Protein AF-A0A950K4Q5-F1 (afdb_monomer_lite)

Secondary structure (DSSP, 8-state):
-TTSTTTT-SS-HHHHHHHHHHHHHHHHHHHHHHTTSS-S--HHHHHHHHHHHHHHHHHHHHHS---S-HHHHHHHHHHHHHH-S----TT--TT-S----

Structure (mmCIF, N/CA/C/O backbone):
data_AF-A0A950K4Q5-F1
#
_entry.id   AF-A0A950K4Q5-F1
#
loop_
_atom_site.group_PDB
_atom_site.id
_atom_site.type_symbol
_atom_site.label_atom_id
_atom_site.label_alt_id
_atom_site.label_comp_id
_atom_site.label_asym_id
_atom_site.label_entity_id
_atom_site.label_seq_id
_atom_site.pdbx_PDB_ins_code
_atom_site.Cartn_x
_atom_site.Cartn_y
_atom_site.Cartn_z
_atom_site.occupancy
_atom_site.B_iso_or_equiv
_atom_site.auth_seq_id
_atom_site.auth_comp_id
_atom_site.auth_asym_id
_atom_site.auth_atom_id
_atom_site.pdbx_PDB_model_num
ATOM 1 N N . GLN A 1 1 ? 3.095 12.322 -24.310 1.00 43.19 1 GLN A N 1
ATOM 2 C CA . GLN A 1 1 ? 3.884 11.523 -25.273 1.00 43.19 1 GLN A CA 1
ATOM 3 C C . GLN A 1 1 ? 4.115 10.072 -24.812 1.00 43.19 1 GLN A C 1
ATOM 5 O O . GLN A 1 1 ? 4.424 9.241 -25.648 1.00 43.19 1 GLN A O 1
ATOM 10 N N . GLU A 1 2 ? 3.847 9.710 -23.548 1.00 37.44 2 GLU A N 1
ATOM 11 C CA . GLU A 1 2 ? 4.089 8.357 -22.990 1.00 37.44 2 GLU A CA 1
ATOM 12 C C . GLU A 1 2 ? 3.135 7.230 -23.446 1.00 37.44 2 GLU A C 1
ATOM 14 O O . GLU A 1 2 ? 3.301 6.081 -23.061 1.00 37.44 2 GLU A O 1
ATOM 19 N N . ARG A 1 3 ? 2.114 7.510 -24.269 1.00 46.44 3 ARG A N 1
ATOM 20 C CA . ARG A 1 3 ? 1.132 6.492 -24.708 1.00 46.44 3 ARG A CA 1
ATOM 21 C C . ARG A 1 3 ? 1.552 5.712 -25.959 1.00 46.44 3 ARG A C 1
ATOM 23 O O . ARG A 1 3 ? 0.856 4.776 -26.340 1.00 46.44 3 ARG A O 1
ATOM 30 N N . ALA A 1 4 ? 2.643 6.107 -26.616 1.00 46.47 4 ALA A N 1
ATOM 31 C CA . ALA A 1 4 ? 3.036 5.550 -27.910 1.00 46.47 4 ALA A CA 1
ATOM 32 C C . ALA A 1 4 ? 3.737 4.181 -27.807 1.00 46.47 4 ALA A C 1
ATOM 34 O O . ALA A 1 4 ? 3.571 3.367 -28.710 1.00 46.47 4 ALA A O 1
ATOM 35 N N . GLU A 1 5 ? 4.436 3.884 -26.706 1.00 47.19 5 GLU A N 1
ATOM 36 C CA . GLU A 1 5 ? 5.173 2.613 -26.556 1.00 47.19 5 GLU A CA 1
ATOM 37 C C . GLU A 1 5 ? 4.326 1.437 -26.045 1.00 47.19 5 GLU A C 1
ATOM 39 O O . GLU A 1 5 ? 4.740 0.285 -26.126 1.00 47.19 5 GLU A O 1
ATOM 44 N N . PHE A 1 6 ? 3.100 1.680 -25.576 1.00 50.81 6 PHE A N 1
ATOM 45 C CA . PHE A 1 6 ? 2.224 0.621 -25.052 1.00 50.81 6 PHE A CA 1
ATOM 46 C C . PHE A 1 6 ? 1.275 0.027 -26.097 1.00 50.81 6 PHE A C 1
ATOM 48 O O . PHE A 1 6 ? 0.291 -0.622 -25.739 1.00 50.81 6 PHE A O 1
ATOM 55 N N . LYS A 1 7 ? 1.528 0.263 -27.390 1.00 44.69 7 LYS A N 1
ATOM 56 C CA . LYS A 1 7 ? 0.590 -0.103 -28.459 1.00 44.69 7 LYS A CA 1
ATOM 57 C C . LYS A 1 7 ? 0.346 -1.611 -28.603 1.00 44.69 7 LYS A C 1
ATOM 59 O O . LYS A 1 7 ? -0.697 -1.959 -29.142 1.00 44.69 7 LYS A O 1
ATOM 64 N N . ASP A 1 8 ? 1.215 -2.478 -28.071 1.00 46.44 8 ASP A N 1
ATOM 65 C CA . ASP A 1 8 ? 1.146 -3.926 -28.347 1.00 46.44 8 ASP A CA 1
ATOM 66 C C . ASP A 1 8 ? 0.966 -4.857 -27.136 1.00 46.44 8 ASP A C 1
ATOM 68 O O . ASP A 1 8 ? 1.007 -6.079 -27.264 1.00 46.44 8 ASP A O 1
ATOM 72 N N . ARG A 1 9 ? 0.709 -4.324 -25.934 1.00 51.22 9 ARG A N 1
ATOM 73 C CA . ARG A 1 9 ? 0.369 -5.166 -24.772 1.00 51.22 9 ARG A CA 1
ATOM 74 C C . ARG A 1 9 ? -0.965 -4.747 -24.177 1.00 51.22 9 ARG A C 1
ATOM 76 O O . ARG A 1 9 ? -1.041 -3.868 -23.321 1.00 51.22 9 ARG A O 1
ATOM 83 N N . ARG A 1 10 ? -2.036 -5.420 -24.612 1.00 50.94 10 ARG A N 1
ATOM 84 C CA . ARG A 1 10 ? -3.329 -5.439 -23.909 1.00 50.94 10 ARG A CA 1
ATOM 85 C C . ARG A 1 10 ? -3.078 -5.918 -22.467 1.00 50.94 10 ARG A C 1
ATOM 87 O O . ARG A 1 10 ? -3.010 -7.115 -22.237 1.00 50.94 10 ARG A O 1
ATOM 94 N N . ARG A 1 11 ? -2.937 -4.975 -21.523 1.00 54.16 11 ARG A N 1
ATOM 95 C CA . ARG A 1 11 ? -2.589 -5.166 -20.094 1.00 54.16 11 ARG A CA 1
ATOM 96 C C . ARG A 1 11 ? -1.168 -5.709 -19.845 1.00 54.16 11 ARG A C 1
ATOM 98 O O . ARG A 1 11 ? -0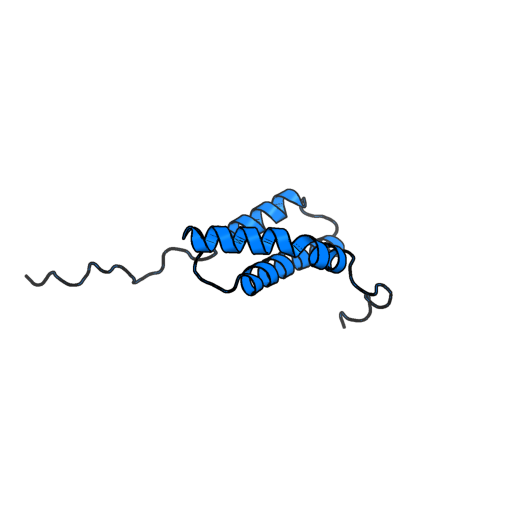.791 -6.771 -20.322 1.00 54.16 11 ARG A O 1
ATOM 105 N N . SER A 1 12 ? -0.394 -5.013 -19.002 1.00 65.94 12 SER A N 1
ATOM 106 C CA . SER A 1 12 ? 0.810 -5.600 -18.390 1.00 65.94 12 SER A CA 1
ATOM 107 C C . SER A 1 12 ? 0.418 -6.855 -17.599 1.00 65.94 12 SER A C 1
ATOM 109 O O . SER A 1 12 ? -0.598 -6.838 -16.896 1.00 65.94 12 SER A O 1
ATOM 111 N N . THR A 1 13 ? 1.217 -7.924 -17.689 1.00 72.50 13 THR A N 1
ATOM 112 C CA . THR A 1 13 ? 1.007 -9.193 -16.961 1.00 72.50 13 THR A CA 1
ATOM 113 C C . THR A 1 13 ? 0.813 -8.965 -15.464 1.00 72.50 13 THR A C 1
ATOM 115 O O . THR A 1 13 ? 0.030 -9.670 -14.832 1.00 72.50 13 THR A O 1
ATOM 118 N N . TYR A 1 14 ? 1.426 -7.910 -14.918 1.00 73.62 14 TYR A N 1
ATOM 119 C CA . TYR A 1 14 ? 1.209 -7.446 -13.551 1.00 73.62 14 TYR A CA 1
ATOM 120 C C . TYR A 1 14 ? -0.277 -7.316 -13.186 1.00 73.62 14 TYR A C 1
ATOM 122 O O . TYR A 1 14 ? -0.700 -7.849 -12.166 1.00 73.62 14 TYR A O 1
ATOM 130 N N . PHE A 1 15 ? -1.092 -6.659 -14.020 1.00 74.62 15 PHE A N 1
ATOM 131 C CA . PHE A 1 15 ? -2.511 -6.440 -13.716 1.00 74.62 15 PHE A CA 1
ATOM 132 C C . PHE A 1 15 ? -3.319 -7.739 -13.746 1.00 74.62 15 PHE A C 1
ATOM 134 O O . PHE A 1 15 ? -4.252 -7.893 -12.966 1.00 74.62 15 PHE A O 1
ATOM 141 N N . VAL A 1 16 ? -2.934 -8.690 -14.602 1.00 76.75 16 VAL A N 1
ATOM 142 C CA . VAL A 1 16 ? -3.568 -10.014 -14.662 1.00 76.75 16 VAL A CA 1
ATOM 143 C C . VAL A 1 16 ? -3.258 -10.808 -13.392 1.00 76.75 16 VAL A C 1
ATOM 145 O O . VAL A 1 16 ? -4.169 -11.333 -12.757 1.00 76.75 16 VAL A O 1
ATOM 148 N N . HIS A 1 17 ? -1.993 -10.835 -12.961 1.00 74.69 17 HIS A N 1
ATOM 149 C CA . HIS A 1 17 ? -1.602 -11.499 -11.714 1.00 74.69 17 HIS A CA 1
ATOM 150 C C . HIS A 1 17 ? -2.175 -10.807 -10.473 1.00 74.69 17 HIS A C 1
ATOM 152 O O . HIS A 1 17 ? -2.568 -11.480 -9.520 1.00 74.69 17 HIS A O 1
ATOM 158 N N . ARG A 1 18 ? -2.256 -9.473 -10.481 1.00 78.44 18 ARG A N 1
ATOM 159 C CA . ARG A 1 18 ? -2.857 -8.683 -9.405 1.00 78.44 18 ARG A CA 1
ATOM 160 C C . ARG A 1 18 ? -4.317 -9.065 -9.196 1.00 78.44 18 ARG A C 1
ATOM 162 O O . ARG A 1 18 ? -4.681 -9.403 -8.075 1.00 78.44 18 ARG A O 1
ATOM 169 N N . ASP A 1 19 ? -5.134 -9.034 -10.248 1.00 77.19 19 ASP A N 1
ATOM 170 C CA . ASP A 1 19 ? -6.579 -9.283 -10.147 1.00 77.19 19 ASP A CA 1
ATOM 171 C C . ASP A 1 19 ? -6.877 -10.672 -9.544 1.00 77.19 19 ASP A C 1
ATOM 173 O O . ASP A 1 19 ? -7.801 -10.822 -8.741 1.00 77.19 19 ASP A O 1
ATOM 177 N N . VAL A 1 20 ? -6.049 -11.674 -9.862 1.00 77.00 20 VAL A N 1
ATOM 178 C CA . VAL A 1 20 ? -6.173 -13.042 -9.331 1.00 77.00 20 VAL A CA 1
ATOM 179 C C . VAL A 1 20 ? -5.711 -13.138 -7.871 1.00 77.00 20 VAL A C 1
ATOM 181 O O . VAL A 1 20 ? -6.359 -13.801 -7.060 1.00 77.00 20 VAL A O 1
ATOM 184 N N . ASN A 1 21 ? -4.629 -12.446 -7.509 1.00 81.38 21 ASN A N 1
ATOM 185 C CA . ASN A 1 21 ? -3.960 -12.621 -6.217 1.00 81.38 21 ASN A CA 1
ATOM 186 C C . ASN A 1 21 ? -4.325 -11.571 -5.159 1.00 81.38 21 ASN A C 1
ATOM 188 O O . ASN A 1 21 ? -3.872 -11.676 -4.024 1.00 81.38 21 ASN A O 1
ATOM 192 N N . ILE A 1 22 ? -5.154 -10.570 -5.473 1.00 85.88 22 ILE A N 1
ATOM 193 C CA . ILE A 1 22 ? -5.479 -9.490 -4.527 1.00 85.88 22 ILE A CA 1
ATOM 194 C C . ILE A 1 22 ? -6.329 -9.967 -3.337 1.00 85.88 22 ILE A C 1
ATOM 196 O O . ILE A 1 22 ? -6.280 -9.372 -2.264 1.00 85.88 22 ILE A O 1
ATOM 200 N N . LYS A 1 23 ? -7.111 -11.045 -3.496 1.00 88.94 23 LYS A N 1
ATOM 201 C CA . LYS A 1 23 ? -8.072 -11.514 -2.478 1.00 88.94 23 LYS A CA 1
ATOM 202 C C . LYS A 1 23 ? -7.402 -11.923 -1.150 1.00 88.94 23 LYS A C 1
ATOM 204 O O . LYS A 1 23 ? -7.841 -11.411 -0.119 1.00 88.94 23 LYS A O 1
ATOM 209 N N . PRO A 1 24 ? -6.342 -12.761 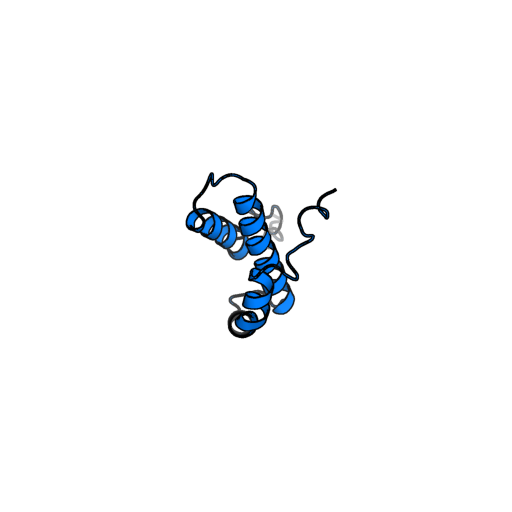-1.131 1.00 89.06 24 PRO A N 1
ATOM 210 C CA . PRO A 1 24 ? -5.575 -13.035 0.087 1.00 89.06 24 PRO A CA 1
ATOM 211 C C . PRO A 1 24 ? -5.064 -11.775 0.791 1.00 89.06 24 PRO A C 1
ATOM 213 O O . PRO A 1 24 ? -5.196 -11.656 2.006 1.00 89.06 24 PRO A O 1
ATOM 216 N N . TRP A 1 25 ? -4.555 -10.800 0.032 1.00 89.19 25 TRP A N 1
ATOM 217 C CA . TRP A 1 25 ? -4.055 -9.538 0.583 1.00 89.19 25 TRP A CA 1
ATOM 218 C C . TRP A 1 25 ? -5.163 -8.701 1.214 1.00 89.19 25 TRP A C 1
ATOM 220 O O . TRP A 1 25 ? -4.986 -8.168 2.307 1.00 89.19 25 TRP A O 1
ATOM 230 N N . LYS A 1 26 ? -6.333 -8.627 0.570 1.00 93.31 26 LYS A N 1
ATOM 231 C CA . LYS A 1 26 ? -7.495 -7.945 1.150 1.00 93.31 26 LYS A CA 1
ATOM 232 C C . LYS A 1 26 ? -7.917 -8.589 2.470 1.00 93.31 26 LYS A C 1
ATOM 234 O O . LYS A 1 26 ? -8.179 -7.877 3.436 1.00 93.31 26 LYS A O 1
ATOM 239 N N . LYS A 1 27 ? -7.939 -9.925 2.532 1.00 94.06 27 LYS A N 1
ATOM 240 C CA . LYS A 1 27 ? -8.240 -10.649 3.773 1.00 94.06 27 LYS A CA 1
ATOM 241 C C . LYS A 1 27 ? -7.208 -10.340 4.862 1.00 94.06 27 LYS A C 1
ATOM 243 O O . LYS A 1 27 ? -7.602 -9.977 5.961 1.00 94.06 27 LYS A O 1
ATOM 248 N N . LEU A 1 28 ? -5.916 -10.412 4.542 1.00 91.94 28 LEU A N 1
ATOM 249 C CA . LEU A 1 28 ? -4.837 -10.101 5.481 1.00 91.94 28 LEU A CA 1
ATOM 250 C C . LEU A 1 28 ? -4.983 -8.692 6.073 1.00 91.94 28 LEU A C 1
ATOM 252 O O . LEU A 1 28 ? -4.957 -8.526 7.288 1.00 91.94 28 LEU A O 1
ATOM 256 N N . PHE A 1 29 ? -5.178 -7.675 5.229 1.00 92.19 29 PHE A N 1
ATOM 257 C CA . PHE A 1 29 ? -5.339 -6.303 5.712 1.00 92.19 29 PHE A CA 1
ATOM 258 C C . PHE A 1 29 ? -6.614 -6.110 6.527 1.00 92.19 29 PHE A C 1
ATOM 260 O O . PHE A 1 29 ? -6.591 -5.357 7.496 1.00 92.19 29 PHE A O 1
ATOM 267 N N . LYS A 1 30 ? -7.706 -6.797 6.177 1.00 95.00 30 LYS A N 1
ATOM 268 C CA . LYS A 1 30 ? -8.912 -6.801 7.007 1.00 95.00 30 LYS A CA 1
ATOM 269 C C . LYS A 1 30 ? -8.611 -7.357 8.403 1.00 95.00 30 LYS A C 1
ATOM 271 O O . LYS A 1 30 ? -8.926 -6.696 9.386 1.00 95.00 30 LYS A O 1
ATOM 276 N N . ASP A 1 31 ? -7.955 -8.512 8.481 1.00 95.56 31 ASP A N 1
ATOM 277 C CA . ASP A 1 31 ? -7.623 -9.163 9.752 1.00 95.56 31 ASP A CA 1
ATOM 278 C C . ASP A 1 31 ? -6.698 -8.270 10.610 1.00 95.56 31 ASP A C 1
ATOM 280 O O . ASP A 1 31 ? -6.908 -8.130 11.813 1.00 95.56 31 ASP A O 1
ATOM 284 N N . LEU A 1 32 ? -5.728 -7.583 9.993 1.00 91.75 32 LEU A N 1
ATOM 285 C CA . LEU A 1 32 ? -4.836 -6.635 10.678 1.00 91.75 32 LEU A CA 1
ATOM 286 C C . LEU A 1 32 ? -5.552 -5.369 11.179 1.00 91.75 32 LEU A C 1
ATOM 288 O O . LEU A 1 32 ? -5.178 -4.819 12.218 1.00 91.75 32 LEU A O 1
ATOM 292 N N . ILE A 1 33 ? -6.568 -4.888 10.456 1.00 92.31 33 ILE A N 1
ATOM 293 C CA . ILE A 1 33 ? -7.411 -3.771 10.907 1.00 92.31 33 ILE A CA 1
ATOM 294 C C . ILE A 1 33 ? -8.260 -4.201 12.104 1.00 92.31 33 ILE A C 1
ATOM 296 O O . ILE A 1 33 ? -8.354 -3.458 13.083 1.00 92.31 33 ILE A O 1
ATOM 300 N N . ASP A 1 34 ? -8.850 -5.395 12.042 1.00 95.44 34 ASP A N 1
ATOM 301 C CA . ASP A 1 34 ? -9.689 -5.941 13.113 1.00 95.44 34 ASP A CA 1
ATOM 302 C C . ASP A 1 34 ? -8.876 -6.159 14.405 1.00 95.44 34 ASP A C 1
ATOM 304 O O . ASP A 1 34 ? -9.376 -5.914 15.501 1.00 95.44 34 ASP A O 1
ATOM 308 N N . GLN A 1 35 ? -7.594 -6.518 14.279 1.00 96.00 35 GLN A N 1
ATOM 309 C CA . GLN A 1 35 ? -6.639 -6.641 15.390 1.00 96.00 35 GLN A CA 1
ATOM 310 C C . GLN A 1 35 ? -6.106 -5.294 15.914 1.00 96.00 35 GLN A C 1
ATOM 312 O O . GLN A 1 35 ? -5.361 -5.263 16.891 1.00 96.00 35 GLN A O 1
ATOM 317 N N . GLY A 1 36 ? -6.437 -4.172 15.270 1.00 90.94 36 GLY A N 1
ATOM 318 C CA . GLY A 1 36 ? -5.940 -2.845 15.643 1.00 90.94 36 GLY A CA 1
ATOM 319 C C . GLY A 1 36 ? -4.482 -2.565 15.254 1.00 90.94 36 GLY A C 1
ATOM 320 O O . GLY A 1 36 ? -3.974 -1.490 15.568 1.00 90.94 36 GLY A O 1
ATOM 321 N N . ALA A 1 37 ? -3.821 -3.481 14.539 1.00 88.69 37 ALA A N 1
ATOM 322 C CA . ALA A 1 37 ? -2.454 -3.301 14.045 1.00 88.69 37 ALA A CA 1
ATOM 323 C C . ALA A 1 37 ? -2.378 -2.287 12.888 1.00 88.69 37 ALA A C 1
ATOM 325 O O . ALA A 1 37 ? -1.375 -1.599 12.714 1.00 88.69 37 ALA A O 1
ATOM 326 N N . VAL A 1 38 ? -3.452 -2.170 12.101 1.00 89.44 38 VAL A N 1
ATOM 327 C CA . VAL A 1 38 ? -3.592 -1.188 11.017 1.00 89.44 38 VAL A CA 1
ATOM 328 C C . VAL A 1 38 ? -4.778 -0.272 11.311 1.00 89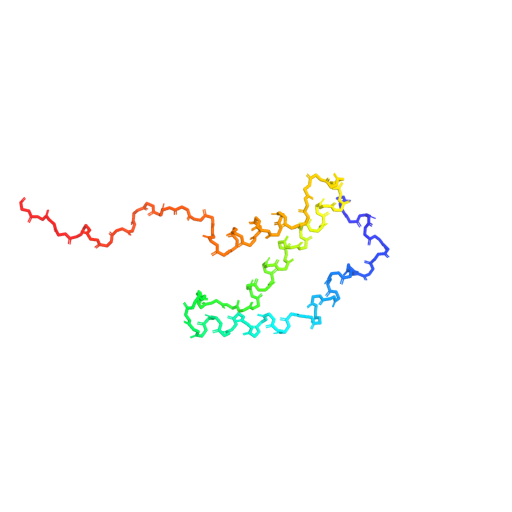.44 38 VAL A C 1
ATOM 330 O O . VAL A 1 38 ? -5.834 -0.706 11.764 1.00 89.44 38 VAL A O 1
ATOM 333 N N . ARG A 1 39 ? -4.625 1.028 11.032 1.00 89.81 39 ARG A N 1
ATOM 334 C CA . ARG A 1 39 ? -5.716 2.005 11.182 1.00 89.81 39 ARG A CA 1
ATOM 335 C C . ARG A 1 39 ? -6.957 1.601 10.372 1.00 89.81 39 ARG A C 1
ATOM 337 O O . ARG A 1 39 ? -6.837 1.097 9.260 1.00 89.81 39 ARG A O 1
ATOM 344 N N . LYS A 1 40 ? -8.151 1.925 10.877 1.00 92.62 40 LYS A N 1
ATOM 345 C CA . LYS A 1 40 ? -9.436 1.663 10.203 1.00 92.62 40 LYS A CA 1
ATOM 346 C C . LYS A 1 40 ? -9.592 2.511 8.933 1.00 92.62 40 LYS A C 1
ATOM 348 O O . LYS A 1 40 ? -10.112 3.624 8.978 1.00 92.62 40 LYS A O 1
ATOM 353 N N . ILE A 1 41 ? -9.123 1.994 7.802 1.00 92.69 41 ILE A N 1
ATOM 354 C CA . ILE A 1 41 ? -9.282 2.583 6.466 1.00 92.69 41 ILE A CA 1
ATOM 355 C C . ILE A 1 41 ? -9.757 1.510 5.477 1.00 92.69 41 ILE A C 1
ATOM 357 O O . ILE A 1 41 ? -9.555 0.326 5.737 1.00 92.69 41 ILE A O 1
ATOM 361 N N . PRO A 1 42 ? -10.371 1.887 4.339 1.00 95.25 42 PRO A N 1
ATOM 362 C CA . PRO A 1 42 ? -10.818 0.908 3.355 1.00 95.25 42 PRO A CA 1
ATOM 363 C C . PRO A 1 42 ? -9.663 0.022 2.876 1.00 95.25 42 PRO A C 1
ATOM 365 O O . PRO A 1 42 ? -8.635 0.530 2.426 1.00 95.25 42 PRO A O 1
ATOM 368 N N . VAL A 1 43 ? -9.850 -1.297 2.947 1.00 93.50 43 VAL A N 1
ATOM 369 C CA . VAL A 1 43 ? -8.853 -2.288 2.512 1.00 93.50 43 VAL A CA 1
ATOM 370 C C . VAL A 1 43 ? -8.480 -2.082 1.044 1.00 93.50 43 VAL A C 1
ATOM 372 O O . VAL A 1 43 ? -7.300 -2.112 0.700 1.00 93.50 43 VAL A O 1
ATOM 375 N N . ASP A 1 44 ? -9.466 -1.784 0.196 1.00 92.44 44 ASP A N 1
ATOM 376 C CA . ASP A 1 44 ? -9.243 -1.515 -1.226 1.00 92.44 44 ASP A CA 1
ATOM 377 C C . ASP A 1 44 ? -8.264 -0.361 -1.428 1.00 92.44 44 ASP A C 1
ATOM 379 O O . ASP A 1 44 ? -7.269 -0.527 -2.130 1.00 92.44 44 ASP A O 1
ATOM 383 N N . ARG A 1 45 ? -8.439 0.739 -0.682 1.00 91.75 45 ARG A N 1
ATOM 384 C CA . ARG A 1 45 ? -7.524 1.888 -0.708 1.00 91.75 45 ARG A CA 1
ATOM 385 C C . ARG A 1 45 ? -6.089 1.489 -0.363 1.00 91.75 45 ARG A C 1
ATOM 387 O O . ARG A 1 45 ? -5.166 1.995 -0.993 1.00 91.75 45 ARG A O 1
ATOM 394 N N . ILE A 1 46 ? -5.884 0.615 0.627 1.00 90.19 46 ILE A N 1
ATOM 395 C CA . ILE A 1 46 ? -4.540 0.125 0.976 1.00 90.19 46 ILE A CA 1
ATOM 396 C C . ILE A 1 46 ? -3.960 -0.643 -0.210 1.00 90.19 46 ILE A C 1
ATOM 398 O O . ILE A 1 46 ? -2.877 -0.325 -0.698 1.00 90.19 46 ILE A O 1
ATOM 402 N N . THR A 1 47 ? -4.707 -1.634 -0.697 1.00 89.38 47 THR A N 1
ATOM 403 C CA . THR A 1 47 ? -4.228 -2.534 -1.745 1.00 89.38 47 THR A CA 1
ATOM 404 C C . THR A 1 47 ? -4.006 -1.828 -3.085 1.00 89.38 47 THR A C 1
ATOM 406 O O . THR A 1 47 ? -3.065 -2.174 -3.798 1.00 89.38 47 THR A O 1
ATOM 409 N N . ASP A 1 48 ? -4.801 -0.810 -3.419 1.00 90.19 48 ASP A N 1
ATOM 410 C CA . ASP A 1 48 ? -4.646 0.014 -4.621 1.00 90.19 48 ASP A CA 1
ATOM 411 C C . ASP A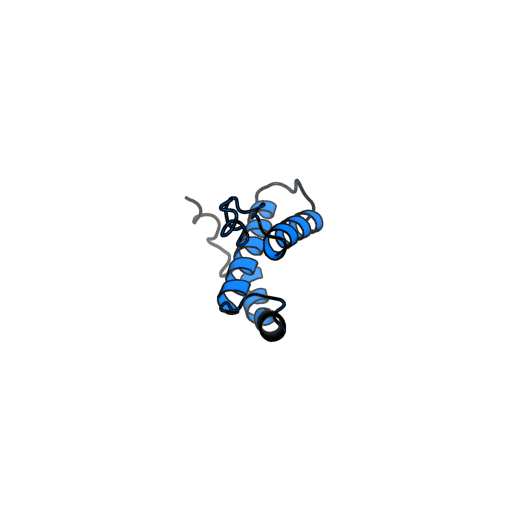 1 48 ? -3.378 0.871 -4.572 1.00 90.19 48 ASP A C 1
ATOM 413 O O . ASP A 1 48 ? -2.617 0.907 -5.544 1.00 90.19 48 ASP A O 1
ATOM 417 N N . VAL A 1 49 ? -3.110 1.516 -3.431 1.00 89.94 49 VAL A N 1
ATOM 418 C CA . VAL A 1 49 ? -1.900 2.330 -3.243 1.00 89.94 49 VAL A CA 1
ATOM 419 C C . VAL A 1 49 ? -0.653 1.453 -3.297 1.00 89.94 49 VAL A C 1
ATOM 421 O O . VAL A 1 49 ? 0.259 1.751 -4.064 1.00 89.94 49 VAL A O 1
ATOM 424 N N . PHE A 1 50 ? -0.637 0.339 -2.559 1.00 88.81 50 PHE A N 1
ATOM 425 C CA . PHE A 1 50 ? 0.480 -0.613 -2.576 1.00 88.81 50 PHE A CA 1
ATOM 426 C C . PHE A 1 50 ? 0.752 -1.117 -3.996 1.00 88.81 50 PHE A C 1
ATOM 428 O O . PHE A 1 50 ? 1.894 -1.112 -4.454 1.00 88.81 50 PHE A O 1
ATOM 435 N N . SER A 1 51 ? -0.307 -1.490 -4.722 1.00 86.38 51 SER A N 1
ATOM 436 C CA . SER A 1 51 ? -0.181 -1.976 -6.098 1.00 86.38 51 SER A CA 1
ATOM 437 C C . SER A 1 51 ? 0.410 -0.918 -7.029 1.00 86.38 51 SER A C 1
ATOM 439 O O . SER A 1 51 ? 1.261 -1.226 -7.857 1.00 86.38 51 SER A O 1
ATOM 441 N N . SER A 1 52 ? -0.009 0.339 -6.880 1.00 87.81 52 SER A N 1
ATOM 442 C CA . SER A 1 52 ? 0.477 1.443 -7.714 1.00 87.81 52 SER A CA 1
ATOM 443 C C . SER A 1 52 ? 1.963 1.724 -7.485 1.00 87.81 52 SER A C 1
ATOM 445 O O . SER A 1 52 ? 2.695 1.923 -8.451 1.00 87.81 52 SER A O 1
ATOM 447 N N . VAL A 1 53 ? 2.425 1.682 -6.229 1.00 89.06 53 VAL A N 1
ATOM 448 C CA . VAL A 1 53 ? 3.843 1.886 -5.888 1.00 89.06 53 VAL A CA 1
ATOM 449 C C . VAL A 1 53 ? 4.707 0.747 -6.429 1.00 89.06 53 VAL A C 1
ATOM 451 O O . VAL A 1 53 ? 5.706 1.002 -7.098 1.00 89.06 53 VAL A O 1
ATOM 454 N N . VAL A 1 54 ? 4.296 -0.508 -6.214 1.00 84.88 54 VAL A N 1
ATOM 455 C CA . VAL A 1 54 ? 5.021 -1.682 -6.731 1.00 84.88 54 VAL A CA 1
ATOM 456 C C . VAL A 1 54 ? 5.057 -1.678 -8.260 1.00 84.88 54 VAL A C 1
ATOM 458 O O . VAL A 1 54 ? 6.103 -1.926 -8.855 1.00 84.88 54 VAL A O 1
ATOM 461 N N . TYR A 1 55 ? 3.935 -1.363 -8.913 1.00 85.19 55 TYR A N 1
ATOM 462 C CA . TYR A 1 55 ? 3.891 -1.261 -10.369 1.00 85.19 55 TYR A CA 1
ATOM 463 C C . TYR A 1 55 ? 4.810 -0.155 -10.892 1.00 85.19 55 TYR A C 1
ATOM 465 O O . TYR A 1 55 ? 5.548 -0.390 -11.844 1.00 85.19 55 TYR A O 1
ATOM 473 N N . GLY A 1 56 ? 4.804 1.019 -10.252 1.00 84.81 56 GLY A N 1
ATOM 474 C CA . GLY A 1 56 ? 5.709 2.118 -10.584 1.00 84.81 56 GLY A CA 1
ATOM 475 C C . GLY A 1 56 ? 7.176 1.707 -10.476 1.00 84.81 56 GLY A C 1
ATOM 476 O O . GLY A 1 56 ? 7.943 1.961 -11.394 1.00 84.81 56 GLY A O 1
ATOM 477 N N . ALA A 1 57 ? 7.551 0.982 -9.420 1.00 84.38 57 ALA A N 1
ATOM 478 C CA . ALA A 1 57 ? 8.906 0.462 -9.245 1.00 84.38 57 ALA A CA 1
ATOM 479 C C . ALA A 1 57 ? 9.323 -0.517 -10.358 1.00 84.38 57 ALA A C 1
ATOM 481 O O . ALA A 1 57 ? 10.406 -0.384 -10.929 1.00 84.38 57 ALA A O 1
ATOM 482 N N . ILE A 1 58 ? 8.443 -1.461 -10.719 1.00 81.06 58 ILE A N 1
ATOM 483 C CA . ILE A 1 58 ? 8.666 -2.386 -11.845 1.00 81.06 58 ILE A CA 1
ATOM 484 C C . ILE A 1 58 ? 8.812 -1.609 -13.155 1.00 81.06 58 ILE A C 1
ATOM 486 O O . ILE A 1 58 ? 9.686 -1.918 -13.964 1.00 81.06 58 ILE A O 1
ATOM 490 N N . PHE A 1 59 ? 7.952 -0.610 -13.360 1.00 82.19 59 PHE A N 1
ATOM 491 C CA . PHE A 1 59 ? 7.960 0.235 -14.542 1.00 82.19 59 PHE A CA 1
ATOM 492 C C . PHE A 1 59 ? 9.275 1.011 -14.654 1.00 82.19 59 PHE A C 1
ATOM 494 O O . PHE A 1 59 ? 9.969 0.872 -15.653 1.00 82.19 59 PHE A O 1
ATOM 501 N N . THR A 1 60 ? 9.680 1.743 -13.616 1.00 79.62 60 THR A N 1
ATOM 502 C CA . THR A 1 60 ? 10.940 2.497 -13.605 1.00 79.62 60 THR A CA 1
ATOM 503 C C . THR A 1 60 ? 12.146 1.589 -13.842 1.00 79.62 60 THR A C 1
ATOM 505 O O . THR A 1 60 ? 12.977 1.910 -14.683 1.00 79.62 60 THR A O 1
ATOM 508 N N . ASN A 1 61 ? 12.208 0.412 -13.211 1.00 77.25 61 ASN A N 1
ATOM 509 C CA . ASN A 1 61 ? 13.302 -0.546 -13.424 1.00 77.25 61 ASN A CA 1
ATOM 510 C C . ASN A 1 61 ? 13.375 -1.118 -14.844 1.00 77.25 61 ASN A C 1
ATOM 512 O O . ASN A 1 61 ? 14.432 -1.592 -15.261 1.00 77.25 61 ASN A O 1
ATOM 516 N N . TYR A 1 62 ? 12.252 -1.161 -15.563 1.00 72.62 62 TYR A N 1
ATOM 517 C CA . TYR A 1 62 ? 12.236 -1.604 -16.953 1.00 72.62 62 TYR A CA 1
ATOM 518 C C . TYR A 1 62 ? 12.899 -0.570 -17.879 1.00 72.62 62 TYR A C 1
ATOM 520 O O . TYR A 1 62 ? 13.551 -0.963 -18.843 1.00 72.62 62 TYR A O 1
ATOM 528 N N . PHE A 1 63 ? 12.771 0.727 -17.574 1.00 71.12 63 PHE A N 1
ATOM 529 C CA . PHE A 1 63 ? 13.331 1.824 -18.378 1.00 71.12 63 PHE A CA 1
ATOM 530 C C . PHE A 1 63 ? 14.728 2.263 -17.926 1.00 71.12 63 PHE A C 1
ATOM 532 O O . PHE A 1 63 ? 15.573 2.601 -18.753 1.00 71.12 63 PHE A O 1
ATOM 539 N N . GLU A 1 64 ? 15.001 2.246 -16.625 1.00 68.75 64 GLU A N 1
ATOM 540 C CA . GLU A 1 64 ? 16.321 2.521 -16.073 1.00 68.75 64 GLU A CA 1
ATOM 541 C C . GLU A 1 64 ? 17.106 1.213 -16.008 1.00 68.75 64 GLU A C 1
ATOM 543 O O . GLU A 1 64 ? 16.906 0.419 -15.091 1.00 68.75 64 GLU A O 1
ATOM 548 N N . SER A 1 65 ? 17.997 0.973 -16.979 1.00 60.41 65 SER A N 1
ATOM 549 C CA . SER A 1 65 ? 18.937 -0.158 -16.996 1.00 60.41 65 SER A CA 1
ATOM 550 C C . SER A 1 65 ? 19.490 -0.441 -15.591 1.00 60.41 65 SER A C 1
ATOM 552 O O . SER A 1 65 ? 20.334 0.298 -15.083 1.00 60.41 65 SER A O 1
ATOM 554 N N . ARG A 1 66 ? 18.925 -1.486 -14.969 1.00 60.28 66 ARG A N 1
ATOM 555 C CA . ARG A 1 66 ? 18.990 -1.891 -13.553 1.00 60.28 66 ARG A CA 1
ATOM 556 C C . ARG A 1 66 ? 20.145 -1.282 -12.749 1.00 60.28 66 ARG A C 1
ATOM 558 O O . ARG A 1 66 ? 21.239 -1.837 -12.709 1.00 60.28 66 ARG A O 1
ATOM 565 N N . ARG A 1 67 ? 19.875 -0.182 -12.036 1.00 63.84 67 ARG A N 1
ATOM 566 C CA . ARG A 1 67 ? 20.822 0.405 -11.067 1.00 63.84 67 ARG A CA 1
ATOM 567 C C . ARG A 1 67 ? 20.708 -0.170 -9.651 1.00 63.84 67 ARG A C 1
ATOM 569 O O . ARG A 1 67 ? 21.646 -0.018 -8.876 1.00 63.84 67 ARG A O 1
ATOM 576 N N . ARG A 1 68 ? 19.588 -0.813 -9.300 1.00 71.88 68 ARG A N 1
ATOM 577 C CA . ARG A 1 68 ? 19.347 -1.426 -7.979 1.00 71.88 68 ARG A CA 1
ATOM 578 C C . ARG A 1 68 ? 18.701 -2.800 -8.121 1.00 71.88 68 ARG A C 1
ATOM 580 O O . ARG A 1 68 ? 18.052 -3.076 -9.131 1.00 71.88 68 ARG A O 1
ATOM 587 N N . SER A 1 69 ? 18.890 -3.657 -7.120 1.00 82.19 69 SER A N 1
ATOM 588 C CA . SER A 1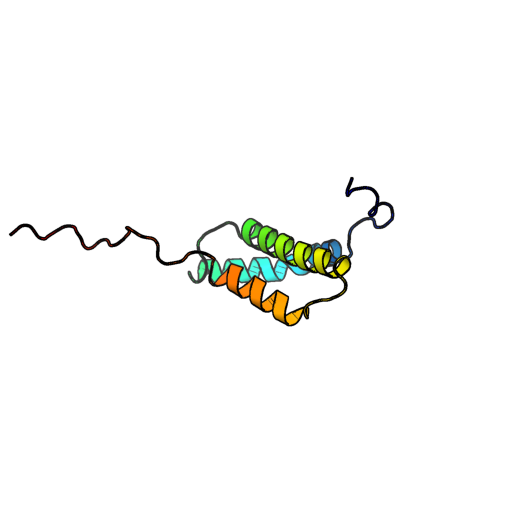 69 ? 18.226 -4.958 -7.080 1.00 82.19 69 SER A CA 1
ATOM 589 C C . SER A 1 69 ? 16.739 -4.805 -6.710 1.00 82.19 69 SER A C 1
ATOM 591 O O . SER A 1 69 ? 16.393 -3.897 -5.944 1.00 82.19 69 SER A O 1
ATOM 593 N N . PRO A 1 70 ? 15.846 -5.665 -7.236 1.00 79.81 70 PRO A N 1
ATOM 594 C CA . PRO A 1 70 ? 14.428 -5.662 -6.870 1.00 79.81 70 PRO A CA 1
ATOM 595 C C . PRO A 1 70 ? 14.186 -5.794 -5.363 1.00 79.81 70 PRO A C 1
ATOM 597 O O . PRO A 1 70 ? 13.251 -5.198 -4.838 1.00 79.81 70 PRO A O 1
ATOM 600 N N . GLU A 1 71 ? 15.037 -6.551 -4.673 1.00 81.44 71 GLU A N 1
ATOM 601 C CA . GLU A 1 71 ? 14.927 -6.826 -3.243 1.00 81.44 71 GLU A CA 1
ATOM 602 C C . GLU A 1 71 ? 15.131 -5.549 -2.422 1.00 81.44 71 GLU A C 1
ATOM 604 O O . GLU A 1 71 ? 14.272 -5.197 -1.620 1.00 81.44 71 GLU A O 1
ATOM 609 N N . SER A 1 72 ? 16.208 -4.800 -2.689 1.00 83.31 72 SER A N 1
ATOM 610 C CA . SER A 1 72 ? 16.498 -3.543 -1.985 1.00 83.31 72 SER A CA 1
ATOM 611 C C . SER A 1 72 ? 15.406 -2.498 -2.217 1.00 83.31 72 SER A C 1
ATOM 613 O O . SER A 1 72 ? 15.008 -1.791 -1.297 1.00 83.31 72 SER A O 1
ATOM 615 N N . GLN A 1 73 ? 14.864 -2.425 -3.434 1.00 84.88 73 GLN A N 1
ATOM 616 C CA . GLN A 1 73 ? 13.773 -1.500 -3.724 1.00 84.88 73 GLN A CA 1
ATOM 617 C C . GLN A 1 73 ? 12.460 -1.918 -3.048 1.00 84.88 73 GLN A C 1
ATOM 619 O O . GLN A 1 73 ? 11.685 -1.060 -2.627 1.00 84.88 73 GLN A O 1
ATOM 624 N N . ALA A 1 74 ? 12.195 -3.222 -2.938 1.00 84.06 74 ALA A N 1
ATOM 625 C CA . ALA A 1 74 ? 11.042 -3.726 -2.203 1.00 84.06 74 ALA A CA 1
ATOM 626 C C . ALA A 1 74 ? 11.151 -3.396 -0.707 1.00 84.06 74 ALA A C 1
ATOM 628 O O . ALA A 1 74 ? 10.159 -2.968 -0.119 1.00 84.06 74 ALA A O 1
ATOM 629 N N . GLU A 1 75 ? 12.338 -3.534 -0.112 1.00 85.12 75 GLU A N 1
ATOM 630 C CA . GLU A 1 75 ? 12.590 -3.137 1.278 1.00 85.12 75 GLU A CA 1
ATOM 631 C C . GLU A 1 75 ? 12.313 -1.646 1.504 1.00 85.12 75 GLU A C 1
ATOM 633 O O . GLU A 1 75 ? 11.531 -1.319 2.396 1.00 85.12 75 GLU A O 1
ATOM 638 N N . ASP A 1 76 ? 12.845 -0.761 0.652 1.00 87.31 76 ASP A N 1
ATOM 639 C CA . ASP A 1 76 ? 12.606 0.690 0.732 1.00 87.31 76 ASP A CA 1
ATOM 640 C C . ASP A 1 76 ? 11.105 1.029 0.645 1.00 87.31 76 ASP A C 1
ATOM 642 O O . ASP A 1 76 ? 10.576 1.839 1.4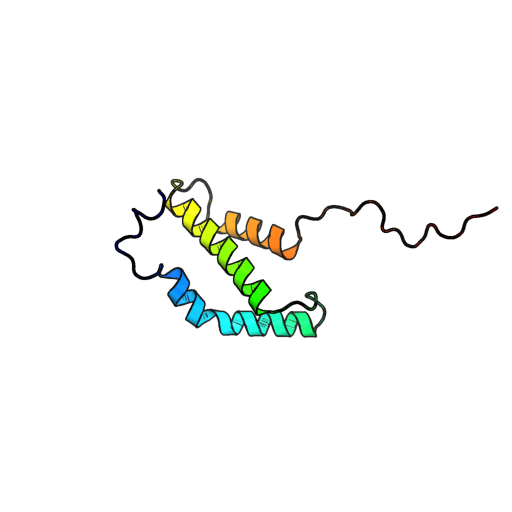10 1.00 87.31 76 ASP A O 1
ATOM 646 N N . ILE A 1 77 ? 10.385 0.391 -0.285 1.00 87.88 77 ILE A N 1
ATOM 647 C CA . ILE A 1 77 ? 8.943 0.601 -0.468 1.00 87.88 77 ILE A CA 1
ATOM 648 C C . ILE A 1 77 ? 8.168 0.163 0.775 1.00 87.88 77 ILE A C 1
ATOM 650 O O . ILE A 1 77 ? 7.283 0.887 1.235 1.00 87.88 77 ILE A O 1
ATOM 654 N N . LEU A 1 78 ? 8.468 -1.020 1.312 1.00 84.56 78 LEU A N 1
ATOM 655 C CA . LEU A 1 78 ? 7.785 -1.549 2.490 1.00 84.56 78 LEU A CA 1
ATOM 656 C C . LEU A 1 78 ? 8.093 -0.710 3.730 1.00 84.56 78 LEU A C 1
ATOM 658 O O . LEU A 1 78 ? 7.178 -0.437 4.507 1.00 84.56 78 LEU A O 1
ATOM 662 N N . ASP A 1 79 ? 9.339 -0.265 3.890 1.00 85.56 79 ASP A N 1
ATOM 663 C CA . ASP A 1 79 ? 9.751 0.631 4.967 1.00 85.56 79 ASP A CA 1
ATOM 664 C C . ASP A 1 79 ? 8.925 1.919 4.941 1.00 85.56 79 ASP A C 1
ATOM 666 O O . ASP A 1 79 ? 8.220 2.231 5.900 1.00 85.56 79 ASP A O 1
ATOM 670 N N . VAL A 1 80 ? 8.878 2.598 3.796 1.00 86.81 80 VAL A N 1
ATOM 671 C CA . VAL A 1 80 ? 8.121 3.844 3.643 1.00 86.81 80 VAL A CA 1
ATOM 672 C C . VAL A 1 80 ? 6.615 3.636 3.834 1.00 86.81 80 VAL A C 1
ATOM 674 O O . VAL A 1 80 ? 5.951 4.460 4.468 1.00 86.81 80 VAL A O 1
ATOM 677 N N . LEU A 1 81 ? 6.046 2.551 3.302 1.00 84.31 81 LEU A N 1
ATOM 678 C CA . LEU A 1 81 ? 4.606 2.293 3.387 1.00 84.31 81 LEU A CA 1
ATOM 679 C C . LEU A 1 81 ? 4.152 1.899 4.799 1.00 84.31 81 LEU A C 1
ATOM 681 O O . LEU A 1 81 ? 3.068 2.317 5.216 1.00 84.31 81 LEU A O 1
ATOM 685 N N . PHE A 1 82 ? 4.945 1.103 5.523 1.00 81.12 82 PHE A N 1
ATOM 686 C CA . PHE A 1 82 ? 4.580 0.604 6.853 1.00 81.12 82 PHE A CA 1
ATOM 687 C C . PHE A 1 82 ? 5.102 1.465 7.996 1.00 81.12 82 PHE A C 1
ATOM 689 O O . PHE A 1 82 ? 4.384 1.671 8.973 1.00 81.12 82 PHE A O 1
ATOM 696 N N . ARG A 1 83 ? 6.331 1.970 7.889 1.00 75.50 83 ARG A N 1
ATOM 697 C CA . ARG A 1 83 ? 6.955 2.815 8.917 1.00 75.50 83 ARG A CA 1
ATOM 698 C C . ARG A 1 83 ? 6.656 4.300 8.702 1.00 75.50 83 ARG A C 1
ATOM 700 O O . ARG A 1 83 ? 6.720 5.076 9.651 1.00 75.50 83 ARG A O 1
ATOM 707 N N . GLY A 1 84 ? 6.174 4.662 7.511 1.00 70.44 84 GLY A N 1
ATOM 708 C CA . GLY A 1 84 ? 5.673 5.992 7.184 1.00 70.44 84 GLY A CA 1
ATOM 709 C C . GLY A 1 84 ? 6.780 7.006 6.884 1.00 70.44 84 GLY A C 1
ATOM 710 O O . GLY A 1 84 ? 7.939 6.826 7.229 1.00 70.44 84 GLY A O 1
ATOM 711 N N . LEU A 1 85 ? 6.393 8.124 6.262 1.00 72.44 85 LEU A N 1
ATOM 712 C CA . LEU A 1 85 ? 7.268 9.282 5.996 1.00 72.44 85 LEU A CA 1
ATOM 713 C C . LEU A 1 85 ? 7.252 10.328 7.120 1.00 72.44 85 LEU A C 1
ATOM 715 O O . LEU A 1 85 ? 7.916 11.359 7.036 1.00 72.44 85 LEU A O 1
ATOM 719 N N . LEU A 1 86 ? 6.404 10.135 8.131 1.00 62.12 86 LEU A N 1
ATOM 720 C CA . LEU A 1 86 ? 6.166 11.149 9.147 1.00 62.12 86 LEU A CA 1
ATOM 721 C C . LEU A 1 86 ? 7.247 11.065 10.227 1.00 62.12 86 LEU A C 1
ATOM 723 O O . LEU A 1 86 ? 7.265 10.125 11.016 1.00 62.12 86 LEU A O 1
ATOM 727 N N . GLY A 1 87 ? 8.096 12.090 10.301 1.00 63.94 87 GLY A N 1
ATOM 728 C CA . GLY A 1 87 ? 8.897 12.369 11.491 1.00 63.94 87 GLY A CA 1
ATOM 729 C C . GLY A 1 87 ? 8.031 12.834 12.675 1.00 63.94 87 GLY A C 1
ATOM 730 O O . GLY A 1 87 ? 6.804 12.947 12.549 1.00 63.94 87 GLY A O 1
ATOM 731 N N . PRO A 1 88 ? 8.647 13.133 13.833 1.00 56.81 88 PRO A N 1
ATOM 732 C CA . PRO A 1 88 ? 7.944 13.677 14.990 1.00 56.81 88 PRO A CA 1
ATOM 733 C C . PRO A 1 88 ? 7.063 14.855 14.572 1.00 56.81 88 PRO A C 1
ATOM 735 O O . PRO A 1 88 ? 7.549 15.812 13.975 1.00 56.81 88 PRO A O 1
ATOM 738 N N . ARG A 1 89 ? 5.757 14.785 14.852 1.00 51.81 89 ARG A N 1
ATOM 739 C CA . ARG A 1 89 ? 4.823 15.875 14.545 1.00 51.81 89 ARG A CA 1
ATOM 740 C C . ARG A 1 89 ? 5.030 16.982 15.590 1.00 51.81 89 ARG A C 1
ATOM 742 O O . ARG A 1 89 ? 4.671 16.747 16.746 1.00 51.81 89 ARG A O 1
ATOM 749 N N . PRO A 1 90 ? 5.556 18.172 15.248 1.00 52.53 90 PRO A N 1
ATOM 750 C CA . PRO A 1 90 ? 5.674 19.248 16.224 1.00 52.53 90 PRO A CA 1
ATOM 751 C C . PRO A 1 90 ? 4.264 19.673 16.660 1.00 52.53 90 PRO A C 1
ATOM 753 O O . PRO A 1 90 ? 3.428 19.995 15.816 1.00 52.53 90 PRO A O 1
ATOM 756 N N . GLY A 1 91 ? 3.976 19.637 17.965 1.00 60.22 91 GLY A N 1
ATOM 757 C CA . GLY A 1 91 ? 2.777 20.272 18.533 1.00 60.22 91 GLY A CA 1
ATOM 758 C C . GLY A 1 91 ? 1.588 19.379 18.918 1.00 60.22 91 GLY A C 1
ATOM 759 O O . GLY A 1 91 ? 0.490 19.898 19.092 1.00 60.22 91 GLY A O 1
ATOM 760 N N . ARG A 1 92 ? 1.754 18.064 19.105 1.00 54.16 92 ARG A N 1
ATOM 761 C CA . ARG A 1 92 ? 0.772 17.254 19.862 1.00 54.16 92 ARG A CA 1
ATOM 762 C C . ARG A 1 92 ? 1.425 16.581 21.063 1.00 54.16 92 ARG A C 1
ATOM 764 O O . ARG A 1 92 ? 1.575 15.367 21.097 1.00 54.16 92 ARG A O 1
ATOM 771 N N . ASP A 1 93 ? 1.783 17.409 22.035 1.00 49.59 93 ASP A N 1
ATOM 772 C CA . ASP A 1 93 ? 1.939 16.997 23.427 1.00 49.59 93 ASP A CA 1
ATOM 773 C C . ASP A 1 93 ? 0.639 17.373 24.173 1.00 49.59 93 ASP A C 1
ATOM 775 O O . ASP A 1 93 ? 0.326 18.564 24.268 1.00 49.59 93 ASP A O 1
ATOM 779 N N . PRO A 1 94 ? -0.172 16.411 24.651 1.00 51.19 94 PRO A N 1
ATOM 780 C CA . PRO A 1 94 ? -1.375 16.709 25.425 1.00 51.19 94 PRO A CA 1
ATOM 781 C C . PRO A 1 94 ? -1.085 17.261 26.832 1.00 51.19 94 PRO A C 1
ATOM 783 O O . PRO A 1 94 ? -2.031 17.649 27.514 1.00 51.19 94 PRO A O 1
ATOM 786 N N . LEU A 1 95 ? 0.175 17.307 27.286 1.00 55.62 95 LEU A N 1
ATOM 787 C CA . LEU A 1 95 ? 0.523 17.586 28.685 1.00 55.62 95 LEU A CA 1
ATOM 788 C C . LEU A 1 95 ? 1.034 19.006 28.977 1.00 55.62 95 LEU A C 1
ATOM 790 O O . LEU A 1 95 ? 1.464 19.279 30.093 1.00 55.62 95 LEU A O 1
ATOM 794 N N . LYS A 1 96 ? 0.882 19.970 28.058 1.00 54.16 96 LYS A N 1
ATOM 795 C CA . LYS A 1 96 ? 1.032 21.406 28.387 1.00 54.16 96 LYS A CA 1
ATOM 796 C C . LYS A 1 96 ? -0.304 22.137 28.552 1.00 54.16 96 LYS A C 1
ATOM 798 O O . LYS A 1 96 ? -0.503 23.230 28.031 1.00 54.16 96 LYS A O 1
ATOM 803 N N . LYS A 1 97 ? -1.217 21.552 29.328 1.00 51.59 97 LYS A N 1
ATOM 804 C CA . LYS A 1 97 ? -2.266 22.305 30.033 1.00 51.59 97 LYS A CA 1
ATOM 805 C C . LYS A 1 97 ? -2.129 22.032 31.525 1.00 51.59 97 LYS A C 1
ATOM 807 O O . LYS A 1 97 ? -2.618 21.020 32.005 1.00 51.59 97 LYS A O 1
ATOM 812 N N . GLY A 1 98 ? -1.467 22.942 32.233 1.00 53.69 98 GLY A N 1
ATOM 813 C CA . GLY A 1 98 ? -1.412 22.919 33.694 1.00 53.69 98 GLY A CA 1
ATOM 814 C C . GLY A 1 98 ? -0.017 23.155 34.251 1.00 53.69 98 GLY A C 1
ATOM 815 O O . GLY A 1 98 ? 0.602 22.237 34.766 1.00 53.69 98 GLY A O 1
ATOM 816 N N . ALA A 1 99 ? 0.458 24.393 34.166 1.00 44.16 99 ALA A N 1
ATOM 817 C CA . ALA A 1 99 ? 1.438 24.920 35.109 1.00 44.16 99 ALA A CA 1
ATOM 818 C C . ALA A 1 99 ? 1.232 26.435 35.179 1.00 44.16 99 ALA A C 1
ATOM 820 O O . ALA A 1 99 ? 1.965 27.218 34.584 1.00 44.16 99 ALA A O 1
ATOM 821 N N . THR A 1 100 ? 0.140 26.818 35.836 1.00 43.72 100 THR A N 1
ATOM 822 C CA . THR A 1 100 ? 0.061 28.104 36.520 1.00 43.72 100 THR A CA 1
ATOM 823 C C . THR A 1 100 ? 0.571 27.846 37.929 1.00 43.72 100 THR A C 1
ATOM 825 O O . THR A 1 100 ? -0.081 27.113 38.672 1.00 43.72 100 THR A O 1
ATOM 828 N N . LEU A 1 101 ? 1.730 28.407 38.256 1.00 44.72 101 LEU A N 1
ATOM 829 C CA . LEU A 1 101 ? 2.080 28.885 39.590 1.00 44.72 101 LEU A CA 1
ATOM 830 C C . LEU A 1 101 ? 2.777 30.229 39.399 1.00 44.72 101 LEU A C 1
ATOM 832 O O . LEU A 1 101 ? 3.703 30.272 38.558 1.00 44.72 101 LEU A O 1
#

Sequence (101 aa):
QERAEFKDRRRSTYFVHRDVNIKPWKKLFKDLIDQGAVRKIPVDRITDVFSSVVYGAIFTNYFESRRRSPESQAEDILDVLFRGLLGPRPGRDPLKKGATL

pLDDT: mean 74.91, std 16.69, range [37.44, 96.0]

Foldseek 3Di:
DVPPVCPPDPDDVLVVVCVVPVVVQLVVVVVCCVVVVDPPDRSCVLSVVLSVQLVVVVVVCVVPVDPDDPVVSVVVSCCCSNVHPDDDDPDPDPPPPDDDD

Radius of gyration: 19.8 Å; chains: 1; bounding box: 32×42×68 Å